Protein AF-A0A951L8Z5-F1 (afdb_monomer_lite)

Secondary structure (DSSP, 8-state):
------EEEEEEEESSHHHHHHHHHHHHHHHHHHT---SEEEEEEETTEEEEEEEES-HHHHHHHHHHHTPEEEEE--PPPPP--

Foldseek 3Di:
DPDPQFKKKWKFWDQDPVRLVVVLVVLVVVCVVVVHDFPDWDWDDDDNTIIIMTIHSDPVSSVVSCVVRVTDIDGDDDDPPPPPD

Radius of gyration: 14.24 Å; chains: 1; bounding box: 41×21×42 Å

pLDDT: mean 80.53, std 13.29, range [37.75, 92.25]

Structure (mmCIF, N/CA/C/O backbone):
data_AF-A0A951L8Z5-F1
#
_entry.id   AF-A0A951L8Z5-F1
#
loop_
_atom_site.group_PDB
_atom_site.id
_atom_site.type_symbol
_atom_site.label_atom_id
_atom_site.label_alt_id
_atom_site.label_comp_id
_atom_site.label_asym_id
_atom_site.label_entity_id
_atom_site.label_seq_id
_atom_site.pdbx_PDB_ins_code
_atom_site.Cartn_x
_atom_site.Cartn_y
_atom_site.Cartn_z
_atom_site.occupancy
_atom_site.B_iso_or_equiv
_atom_site.auth_seq_id
_atom_site.auth_comp_id
_atom_site.auth_asym_id
_atom_site.auth_atom_id
_atom_site.pdbx_PDB_model_num
ATOM 1 N N . MET A 1 1 ? -2.397 11.061 -29.543 1.00 37.75 1 MET A N 1
ATOM 2 C CA . MET A 1 1 ? -2.903 9.730 -29.148 1.00 37.75 1 MET A CA 1
ATOM 3 C C . MET A 1 1 ? -2.965 9.744 -27.634 1.00 37.75 1 MET A C 1
ATOM 5 O O . MET A 1 1 ? -1.916 9.902 -27.028 1.00 37.75 1 MET A O 1
ATOM 9 N N . GLN A 1 2 ? -4.158 9.735 -27.037 1.00 43.84 2 GLN A N 1
ATOM 10 C CA . GLN A 1 2 ? -4.274 9.667 -25.578 1.00 43.84 2 GLN A CA 1
ATOM 11 C C . GLN A 1 2 ? -3.964 8.221 -25.194 1.00 43.84 2 GLN A C 1
ATOM 13 O O . GLN A 1 2 ? -4.742 7.321 -25.505 1.00 43.84 2 GLN A O 1
ATOM 18 N N . MET A 1 3 ? -2.759 7.980 -24.676 1.00 43.84 3 MET A N 1
ATOM 19 C CA . MET A 1 3 ? -2.415 6.689 -24.091 1.00 43.84 3 MET A CA 1
ATOM 20 C C . MET A 1 3 ? -3.338 6.518 -22.888 1.00 43.84 3 MET A C 1
ATOM 22 O O . MET A 1 3 ? -3.291 7.327 -21.968 1.00 43.84 3 MET A O 1
ATOM 26 N N . LYS A 1 4 ? -4.235 5.533 -22.950 1.00 48.97 4 LYS A N 1
ATOM 27 C CA . LYS A 1 4 ? -5.064 5.148 -21.811 1.00 48.97 4 LYS A CA 1
ATOM 28 C C . LYS A 1 4 ? -4.121 4.629 -20.731 1.00 48.97 4 LYS A C 1
ATOM 30 O O . LYS A 1 4 ? -3.610 3.519 -20.862 1.00 48.97 4 LYS A O 1
ATOM 35 N N . THR A 1 5 ? -3.819 5.449 -19.733 1.00 55.53 5 THR A N 1
ATOM 36 C CA . THR A 1 5 ? -3.038 5.014 -18.577 1.00 55.53 5 THR A CA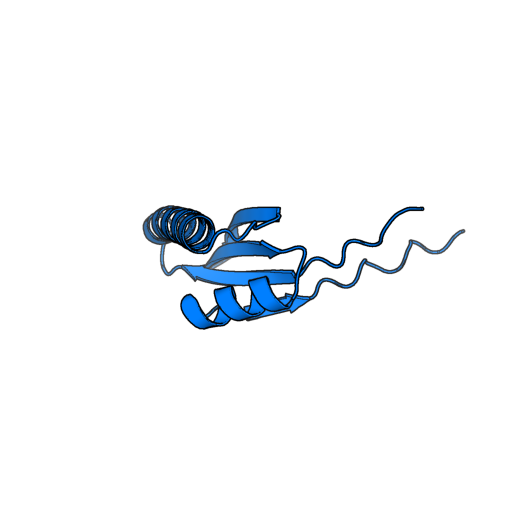 1
ATOM 37 C C . THR A 1 5 ? -3.974 4.163 -17.732 1.00 55.53 5 THR A C 1
ATOM 39 O O . THR A 1 5 ? -4.879 4.686 -17.095 1.00 55.53 5 THR A O 1
ATOM 42 N N . GLN A 1 6 ? -3.839 2.842 -17.820 1.00 67.88 6 GLN A N 1
ATOM 43 C CA . GLN A 1 6 ? -4.541 1.944 -16.912 1.00 67.88 6 GLN A CA 1
ATOM 44 C C . GLN A 1 6 ? -3.901 2.108 -15.532 1.00 67.88 6 GLN A C 1
ATOM 46 O O . GLN A 1 6 ? -2.712 1.839 -15.374 1.00 67.88 6 GLN A O 1
ATOM 51 N N . GLU A 1 7 ? -4.665 2.615 -14.567 1.00 81.00 7 GLU A N 1
ATOM 52 C CA . GLU A 1 7 ? -4.178 2.863 -13.213 1.00 81.00 7 GLU A CA 1
ATOM 53 C C . GLU A 1 7 ? -4.517 1.673 -12.309 1.00 81.00 7 GLU A C 1
ATOM 55 O O . GLU A 1 7 ? -5.657 1.207 -12.227 1.00 81.00 7 GLU A O 1
ATOM 60 N N . PHE A 1 8 ? -3.496 1.166 -11.625 1.00 86.25 8 PHE A N 1
ATOM 61 C CA . PHE A 1 8 ? -3.606 0.099 -10.643 1.00 86.25 8 PHE A CA 1
ATOM 62 C C . PHE A 1 8 ? -3.518 0.703 -9.256 1.00 86.25 8 PHE A C 1
ATOM 64 O O . PHE A 1 8 ? -2.483 1.227 -8.849 1.00 86.25 8 PHE A O 1
ATOM 71 N N . ARG A 1 9 ? -4.611 0.622 -8.514 1.00 88.50 9 ARG A N 1
ATOM 72 C CA . ARG A 1 9 ? -4.702 1.137 -7.159 1.00 88.50 9 ARG A CA 1
ATOM 73 C C . ARG A 1 9 ? -4.466 0.014 -6.162 1.00 88.50 9 ARG A C 1
ATOM 75 O O . ARG A 1 9 ? -4.977 -1.082 -6.340 1.00 88.50 9 ARG A O 1
ATOM 82 N N . VAL A 1 10 ? -3.731 0.281 -5.093 1.00 89.56 10 VAL A N 1
ATOM 83 C CA . VAL A 1 10 ? -3.542 -0.646 -3.979 1.00 89.56 10 VAL A CA 1
ATOM 84 C C . VAL A 1 10 ? -4.009 0.016 -2.696 1.00 89.56 10 VAL A C 1
ATOM 86 O O . VAL A 1 10 ? -3.434 1.020 -2.278 1.00 89.56 10 VAL A O 1
ATOM 89 N N . ASP A 1 11 ? -5.036 -0.557 -2.073 1.00 90.00 11 ASP A N 1
ATOM 90 C CA . ASP A 1 11 ? -5.585 -0.088 -0.802 1.00 90.00 11 ASP A CA 1
ATOM 91 C C . ASP A 1 11 ? -5.057 -0.949 0.354 1.00 90.00 11 ASP A C 1
ATOM 93 O O . ASP A 1 11 ? -5.307 -2.156 0.417 1.00 90.00 11 ASP A O 1
ATOM 97 N N . VAL A 1 12 ? -4.323 -0.325 1.279 1.00 89.50 12 VAL A N 1
ATOM 98 C CA . VAL A 1 12 ? -3.751 -0.973 2.468 1.00 89.50 12 VAL A CA 1
ATOM 99 C C . VAL A 1 12 ? -4.410 -0.428 3.727 1.00 89.50 12 VAL A C 1
ATOM 101 O O . VAL A 1 12 ? -4.334 0.764 4.015 1.00 89.50 12 VAL A O 1
ATOM 104 N N . SER A 1 13 ? -5.021 -1.300 4.522 1.00 87.81 13 SER A N 1
ATOM 105 C CA . SER A 1 13 ? -5.700 -0.897 5.753 1.00 87.81 13 SER A CA 1
ATOM 106 C C . SER A 1 13 ? -4.723 -0.497 6.861 1.00 87.81 13 SER A C 1
ATOM 108 O O . SER A 1 13 ? -3.947 -1.310 7.362 1.00 87.81 13 SER A O 1
ATOM 110 N N . ALA A 1 14 ? -4.822 0.747 7.318 1.00 82.50 14 ALA A N 1
ATOM 111 C CA . ALA A 1 14 ? -4.163 1.271 8.503 1.00 82.50 14 ALA A CA 1
ATOM 112 C C . ALA A 1 14 ? -5.134 1.295 9.698 1.00 82.50 14 ALA A C 1
ATOM 114 O O . ALA A 1 14 ? -6.207 1.892 9.665 1.00 82.50 14 ALA A O 1
ATOM 115 N N . ALA A 1 15 ? -4.736 0.684 10.816 1.00 74.75 15 ALA A N 1
ATOM 116 C CA . ALA A 1 15 ? -5.587 0.587 12.008 1.00 74.75 15 ALA A CA 1
ATOM 117 C C . ALA A 1 15 ? -5.891 1.942 12.688 1.00 74.75 15 ALA A C 1
ATOM 119 O O . ALA A 1 15 ? -6.761 2.013 13.555 1.00 74.75 15 ALA A O 1
ATOM 120 N N . SER A 1 16 ? -5.138 3.008 12.386 1.00 75.38 16 SER A N 1
ATOM 121 C CA . SER A 1 16 ? -5.284 4.338 13.003 1.00 75.38 16 SER A CA 1
ATOM 122 C C . SER A 1 16 ? -4.635 5.425 12.139 1.00 75.38 16 SER A C 1
ATOM 124 O O . SER A 1 16 ? -3.736 5.128 11.354 1.00 75.38 16 SER A O 1
ATOM 126 N N . GLY A 1 17 ? -5.023 6.691 12.329 1.00 71.81 17 GLY A N 1
ATOM 127 C CA . GLY A 1 17 ? -4.538 7.804 11.502 1.00 71.81 17 GLY A CA 1
ATOM 128 C C . GLY A 1 17 ? -3.042 8.076 11.628 1.00 71.81 17 GLY A C 1
ATOM 129 O O . GLY A 1 17 ? -2.375 8.312 10.626 1.00 71.81 17 GLY A O 1
ATOM 130 N N . ASP A 1 18 ? -2.500 7.952 12.839 1.00 76.31 18 ASP A N 1
ATOM 131 C CA . ASP A 1 18 ? -1.058 8.069 13.093 1.00 76.31 18 ASP A CA 1
ATOM 132 C C . ASP A 1 18 ? -0.267 6.978 12.348 1.00 76.31 18 ASP A C 1
ATOM 134 O O . ASP A 1 18 ? 0.737 7.238 11.684 1.00 76.31 18 ASP A O 1
ATOM 138 N N . LYS A 1 19 ? -0.801 5.747 12.357 1.00 80.19 19 LYS A N 1
ATOM 139 C CA . LYS A 1 19 ? -0.226 4.611 11.629 1.00 80.19 19 LYS A CA 1
ATOM 140 C C . LYS A 1 19 ? -0.308 4.795 10.120 1.00 80.19 19 LYS A C 1
ATOM 142 O O . LYS A 1 19 ? 0.617 4.380 9.437 1.00 80.19 19 LYS A O 1
ATOM 147 N N . ALA A 1 20 ? -1.366 5.420 9.610 1.00 82.75 20 ALA A N 1
ATOM 148 C CA . ALA A 1 20 ? -1.522 5.686 8.185 1.00 82.75 20 ALA A CA 1
ATOM 149 C C . ALA A 1 20 ? -0.458 6.663 7.670 1.00 82.75 20 ALA A C 1
ATOM 151 O O . ALA A 1 20 ? 0.196 6.379 6.676 1.00 82.75 20 ALA A O 1
ATOM 152 N N . SER A 1 21 ? -0.199 7.762 8.385 1.00 83.62 21 SER A N 1
ATOM 153 C CA . SER A 1 21 ? 0.862 8.706 8.002 1.00 83.62 21 SER A CA 1
ATOM 154 C C . SER A 1 21 ? 2.244 8.042 7.998 1.00 83.62 21 SER A C 1
ATOM 156 O O . SER A 1 21 ? 3.015 8.204 7.051 1.00 83.62 21 SER A O 1
ATOM 158 N N . SER A 1 22 ? 2.541 7.236 9.024 1.00 88.62 22 SER A N 1
ATOM 159 C CA . SER A 1 22 ? 3.778 6.447 9.072 1.00 88.62 22 SER A CA 1
ATOM 160 C C . SER A 1 22 ? 3.846 5.391 7.966 1.00 88.62 22 SER A C 1
ATOM 162 O O . SER A 1 22 ? 4.921 5.130 7.433 1.00 88.62 22 SER A O 1
ATOM 164 N N . LEU A 1 23 ? 2.724 4.759 7.621 1.00 88.12 23 LEU A N 1
ATOM 165 C CA . LEU A 1 23 ? 2.642 3.750 6.569 1.00 88.12 23 LEU A CA 1
ATOM 166 C C . LEU A 1 23 ? 2.868 4.378 5.191 1.00 88.12 23 LEU A C 1
ATOM 168 O O . LEU A 1 23 ? 3.709 3.884 4.452 1.00 88.12 23 LEU A O 1
ATOM 172 N N . THR A 1 24 ? 2.235 5.514 4.890 1.00 88.38 24 THR A N 1
ATOM 173 C CA . THR A 1 24 ? 2.473 6.281 3.658 1.00 88.38 24 THR A CA 1
ATOM 174 C C . THR A 1 24 ? 3.951 6.647 3.496 1.00 88.38 24 THR A C 1
ATOM 176 O O . THR A 1 24 ? 4.509 6.468 2.416 1.00 88.38 24 THR A O 1
ATOM 179 N N . GLY A 1 25 ? 4.616 7.098 4.566 1.00 89.75 25 GLY A N 1
ATOM 180 C CA . GLY A 1 25 ? 6.054 7.388 4.529 1.00 89.75 25 GLY A CA 1
ATOM 181 C C . GLY A 1 25 ? 6.916 6.146 4.264 1.00 89.75 25 GLY A C 1
ATOM 182 O O . GLY A 1 25 ? 7.811 6.187 3.422 1.00 89.75 25 GLY A O 1
ATOM 183 N N . GLN A 1 26 ? 6.612 5.023 4.925 1.00 91.06 26 GLN A N 1
ATOM 184 C CA . GLN A 1 26 ? 7.298 3.742 4.694 1.00 91.06 26 GLN A CA 1
ATOM 185 C C . GLN A 1 26 ? 7.099 3.238 3.259 1.00 91.06 26 GLN A C 1
ATOM 187 O O . GLN A 1 26 ? 8.043 2.765 2.637 1.00 91.06 26 GLN A O 1
ATOM 192 N N . MET A 1 27 ? 5.895 3.386 2.709 1.00 90.19 27 MET A N 1
ATOM 193 C CA . MET A 1 27 ? 5.571 3.033 1.327 1.00 90.19 27 MET A CA 1
ATOM 194 C C . MET A 1 27 ? 6.366 3.866 0.321 1.00 90.19 27 MET A C 1
ATOM 196 O O . MET A 1 27 ? 6.949 3.312 -0.607 1.00 90.19 27 MET A O 1
ATOM 200 N N . GLN A 1 28 ? 6.439 5.186 0.517 1.00 89.62 28 GLN A N 1
ATOM 201 C CA . GLN A 1 28 ? 7.244 6.066 -0.336 1.00 89.62 28 GLN A CA 1
ATOM 202 C C . GLN A 1 28 ? 8.730 5.700 -0.287 1.00 89.62 28 GLN A C 1
ATOM 204 O O . GLN A 1 28 ? 9.385 5.641 -1.328 1.00 89.62 28 GLN A O 1
ATOM 209 N N . GLN A 1 29 ? 9.259 5.423 0.907 1.00 91.69 29 GLN A N 1
ATOM 210 C CA . GLN A 1 29 ? 10.649 5.006 1.072 1.00 91.69 29 GLN A CA 1
ATOM 211 C C . GLN A 1 29 ? 10.927 3.677 0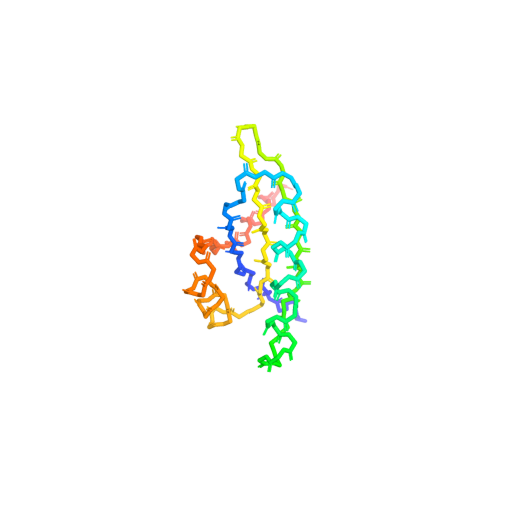.363 1.00 91.69 29 GLN A C 1
ATOM 213 O O . GLN A 1 29 ? 11.876 3.583 -0.408 1.00 91.69 29 GLN A O 1
ATOM 218 N N . TRP A 1 30 ? 10.064 2.684 0.561 1.00 91.62 30 TRP A N 1
ATOM 219 C CA . TRP A 1 30 ? 10.168 1.366 -0.059 1.00 91.62 30 TRP A CA 1
ATOM 220 C C . TRP A 1 30 ? 10.204 1.427 -1.590 1.00 91.62 30 TRP A C 1
ATOM 222 O O . TRP A 1 30 ? 10.978 0.715 -2.235 1.00 91.62 30 TRP A O 1
ATOM 232 N N . LEU A 1 31 ? 9.381 2.303 -2.176 1.00 89.69 31 LEU A N 1
ATOM 233 C CA . LEU A 1 31 ? 9.358 2.545 -3.618 1.00 89.69 31 LEU A CA 1
ATOM 234 C C . LEU A 1 31 ? 10.668 3.171 -4.092 1.00 89.69 31 LEU A C 1
ATOM 236 O O . LEU A 1 31 ? 11.248 2.699 -5.067 1.00 89.69 31 LEU A O 1
ATOM 240 N N . ALA A 1 32 ? 11.176 4.168 -3.362 1.00 89.00 32 ALA A N 1
ATOM 241 C CA . ALA A 1 32 ? 12.457 4.795 -3.664 1.00 89.00 32 ALA A CA 1
ATOM 242 C C . ALA A 1 32 ? 13.624 3.793 -3.591 1.00 89.00 32 ALA A 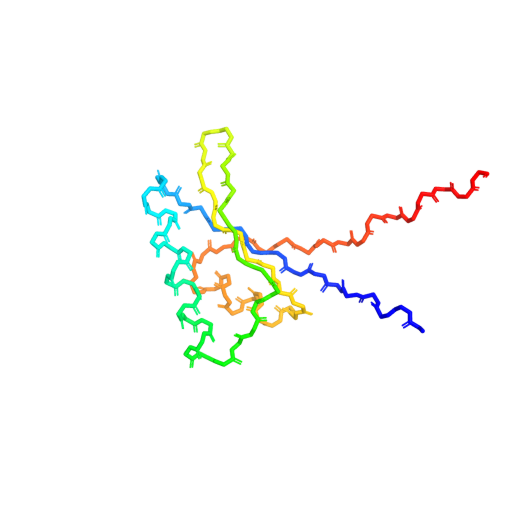C 1
ATOM 244 O O . ALA A 1 32 ? 14.486 3.797 -4.468 1.00 89.00 32 ALA A O 1
ATOM 245 N N . GLU A 1 33 ? 13.631 2.893 -2.603 1.00 92.25 33 GLU A N 1
ATOM 246 C CA . GLU A 1 33 ? 14.651 1.842 -2.464 1.00 92.25 33 GLU A CA 1
ATOM 247 C C . GLU A 1 33 ? 14.632 0.840 -3.625 1.00 92.25 33 GLU A C 1
ATOM 249 O O . GLU A 1 33 ? 15.686 0.375 -4.061 1.00 92.25 33 GLU A O 1
ATOM 254 N N . ARG A 1 34 ? 13.445 0.524 -4.157 1.00 85.75 34 ARG A N 1
ATOM 255 C CA . ARG A 1 34 ? 13.277 -0.377 -5.309 1.00 85.75 34 ARG A CA 1
ATOM 256 C C . ARG A 1 34 ? 13.318 0.337 -6.664 1.00 85.75 34 ARG A C 1
ATOM 258 O O . ARG A 1 34 ? 13.213 -0.331 -7.689 1.00 85.75 34 ARG A O 1
ATOM 265 N N . ASN A 1 35 ? 13.513 1.658 -6.680 1.00 86.31 35 ASN A N 1
ATOM 266 C CA . ASN A 1 35 ? 13.481 2.492 -7.885 1.00 86.31 35 ASN A CA 1
ATOM 267 C C . ASN A 1 35 ? 12.146 2.381 -8.656 1.00 86.31 35 ASN A C 1
ATOM 269 O O . ASN A 1 35 ? 12.106 2.410 -9.886 1.00 86.31 35 ASN A O 1
ATOM 273 N N . LEU A 1 36 ? 11.054 2.219 -7.906 1.00 83.00 36 LEU A N 1
ATOM 274 C CA . LEU A 1 36 ? 9.685 2.157 -8.404 1.00 83.00 36 LEU A CA 1
ATOM 275 C C . LEU A 1 36 ? 9.026 3.529 -8.269 1.00 83.00 36 LEU A C 1
ATOM 277 O O . LEU A 1 36 ? 9.269 4.252 -7.302 1.00 83.00 36 LEU A O 1
ATOM 281 N N . ASN A 1 37 ? 8.161 3.881 -9.220 1.00 78.25 37 ASN A N 1
ATOM 282 C CA . ASN A 1 37 ? 7.432 5.147 -9.203 1.00 78.25 37 ASN A CA 1
ATOM 283 C C . ASN A 1 37 ? 5.932 4.880 -9.076 1.00 78.25 37 ASN A C 1
ATOM 285 O O . ASN A 1 37 ? 5.274 4.509 -10.047 1.00 78.25 37 ASN A O 1
ATOM 289 N N . ALA A 1 38 ? 5.384 5.101 -7.880 1.00 81.56 38 ALA A N 1
ATOM 290 C CA . ALA A 1 38 ? 3.941 5.249 -7.735 1.00 81.56 38 ALA A CA 1
ATOM 291 C C . ALA A 1 38 ? 3.503 6.584 -8.356 1.00 81.56 38 ALA A C 1
ATOM 293 O O . ALA A 1 38 ? 4.173 7.605 -8.193 1.00 81.56 38 ALA A O 1
ATOM 294 N N . VAL A 1 39 ? 2.365 6.569 -9.045 1.00 84.88 39 VAL A N 1
ATOM 295 C CA . VAL A 1 39 ? 1.702 7.754 -9.608 1.00 84.88 39 VAL A CA 1
ATOM 296 C C . VAL A 1 39 ? 1.273 8.693 -8.482 1.00 84.88 39 VAL A C 1
ATOM 298 O O . VAL A 1 39 ? 1.508 9.898 -8.544 1.00 84.88 39 VAL A O 1
ATOM 301 N N . SER A 1 40 ? 0.685 8.132 -7.426 1.00 87.00 40 SER A N 1
ATOM 302 C CA . SER A 1 40 ? 0.321 8.856 -6.211 1.00 87.00 40 SER A CA 1
ATOM 303 C C . SER A 1 40 ? 0.296 7.911 -5.015 1.00 87.00 40 SER A C 1
ATOM 305 O O . SER A 1 40 ? 0.086 6.707 -5.158 1.00 87.00 40 SER A O 1
ATOM 307 N N . ILE A 1 41 ? 0.520 8.458 -3.819 1.00 88.19 41 ILE A N 1
ATOM 308 C CA . ILE A 1 41 ? 0.239 7.762 -2.563 1.00 88.19 41 ILE A CA 1
ATOM 309 C C . ILE A 1 41 ? -0.476 8.739 -1.647 1.00 88.19 41 ILE A C 1
ATOM 311 O O . ILE A 1 41 ? 0.045 9.812 -1.341 1.00 88.19 41 ILE A O 1
ATOM 315 N N . GLU A 1 42 ? -1.662 8.361 -1.204 1.00 88.19 42 GLU A N 1
ATOM 316 C CA . GLU A 1 42 ? -2.546 9.190 -0.404 1.00 88.19 42 GLU A CA 1
ATOM 317 C C . GLU A 1 42 ? -3.149 8.393 0.751 1.00 88.19 42 GLU A C 1
ATOM 319 O O . GLU A 1 42 ? -3.221 7.164 0.742 1.00 88.19 42 GLU A O 1
ATOM 324 N N . ARG A 1 43 ? -3.562 9.108 1.793 1.00 88.75 43 ARG A N 1
ATOM 325 C CA . ARG A 1 43 ? -4.316 8.534 2.904 1.00 88.75 43 ARG A CA 1
ATOM 326 C C . ARG A 1 43 ? -5.795 8.778 2.641 1.00 88.75 43 ARG A C 1
ATOM 328 O O . ARG A 1 43 ? -6.205 9.924 2.488 1.00 88.75 43 ARG A O 1
ATOM 335 N N . VAL A 1 44 ? -6.578 7.711 2.661 1.00 87.88 44 VAL A N 1
ATOM 336 C CA . VAL A 1 44 ? -8.030 7.734 2.503 1.00 87.88 44 VAL A CA 1
ATOM 337 C C . VAL A 1 44 ? -8.662 7.392 3.844 1.00 87.88 44 VAL A C 1
ATOM 339 O O . VAL A 1 44 ? -8.320 6.392 4.470 1.00 87.88 44 VAL A O 1
ATOM 342 N N . GLU A 1 45 ? -9.565 8.236 4.322 1.00 87.69 45 GLU A N 1
ATOM 343 C CA . GLU A 1 45 ? -10.301 7.991 5.561 1.00 87.69 45 GLU A CA 1
ATOM 344 C C . GLU A 1 45 ? -11.706 7.510 5.209 1.00 87.69 45 GLU A C 1
ATOM 346 O O . GLU A 1 45 ? -12.553 8.291 4.786 1.00 87.69 45 GLU A O 1
ATOM 351 N N . GLU A 1 46 ? -11.936 6.211 5.370 1.00 83.50 46 GLU A N 1
ATOM 352 C CA . GLU A 1 46 ? -13.237 5.581 5.178 1.00 83.50 46 GLU A CA 1
ATOM 353 C C . GLU A 1 46 ? -14.004 5.560 6.515 1.00 83.50 46 GLU A C 1
ATOM 355 O O . GLU A 1 46 ? -13.411 5.550 7.603 1.00 83.50 46 GLU A O 1
ATOM 360 N N . PRO A 1 47 ? -15.344 5.531 6.498 1.00 80.50 47 PRO A N 1
ATOM 361 C CA . PRO A 1 47 ? -16.127 5.417 7.722 1.00 80.50 47 PRO A CA 1
ATOM 362 C C . PRO A 1 47 ? -15.824 4.091 8.444 1.00 80.50 47 PRO A C 1
ATOM 364 O O . PRO A 1 47 ? -16.317 3.030 8.074 1.00 80.50 47 PRO A O 1
ATOM 367 N N . GLY A 1 48 ? -15.014 4.165 9.505 1.00 82.19 48 GLY A N 1
ATOM 368 C CA . GLY A 1 48 ? -14.615 3.020 10.333 1.00 82.19 48 GLY A CA 1
ATOM 369 C C . GLY A 1 48 ? -13.250 2.405 9.999 1.00 82.19 48 GLY A C 1
ATOM 370 O O . GLY A 1 48 ? -12.832 1.486 10.702 1.00 82.19 48 GLY A O 1
ATOM 371 N N . ALA A 1 49 ? -12.533 2.909 8.991 1.00 84.50 49 ALA A N 1
ATOM 372 C CA . ALA A 1 49 ? -11.193 2.441 8.642 1.00 84.50 49 ALA A CA 1
ATOM 373 C C . ALA A 1 49 ? -10.363 3.558 8.003 1.00 84.50 49 ALA A C 1
ATOM 375 O O . ALA A 1 49 ? -10.888 4.450 7.353 1.00 84.50 49 ALA A O 1
ATOM 376 N N . ILE A 1 50 ? -9.046 3.507 8.154 1.00 89.19 50 ILE A N 1
ATOM 377 C CA . ILE A 1 50 ? -8.150 4.418 7.442 1.00 89.19 50 ILE A CA 1
ATOM 378 C C . ILE A 1 50 ? -7.338 3.562 6.488 1.00 89.19 50 ILE A C 1
ATOM 380 O O . ILE A 1 50 ? -6.827 2.522 6.885 1.00 89.19 50 ILE A O 1
ATOM 384 N N . LEU A 1 51 ? -7.247 3.962 5.231 1.00 89.12 51 LEU A N 1
ATOM 385 C CA . LEU A 1 51 ? -6.544 3.240 4.183 1.00 89.12 51 LEU A CA 1
ATOM 386 C C . LEU A 1 51 ? -5.383 4.099 3.674 1.00 89.12 51 LEU A C 1
ATOM 388 O O . LEU A 1 51 ? -5.489 5.319 3.566 1.00 89.12 51 LEU A O 1
ATOM 392 N N . CYS A 1 52 ? -4.267 3.464 3.350 1.00 90.25 52 CYS A N 1
ATOM 393 C CA . CYS A 1 52 ? -3.208 4.049 2.543 1.00 90.25 52 CYS A CA 1
ATOM 394 C C . CYS A 1 52 ? -3.379 3.528 1.121 1.00 90.25 52 CYS A C 1
ATOM 396 O O . CYS A 1 52 ? -3.303 2.323 0.881 1.00 90.25 52 CYS A O 1
ATOM 398 N N . ARG A 1 53 ? -3.635 4.449 0.202 1.00 90.12 53 ARG A N 1
ATOM 399 C CA . ARG A 1 53 ? -3.921 4.189 -1.198 1.00 90.12 53 ARG A CA 1
ATOM 400 C C . ARG A 1 53 ? -2.713 4.571 -2.031 1.00 90.12 53 ARG A C 1
ATOM 402 O O . ARG A 1 53 ? -2.285 5.719 -1.983 1.00 90.12 53 ARG A O 1
ATOM 409 N N . ALA A 1 54 ? -2.178 3.628 -2.792 1.00 90.06 54 ALA A N 1
ATOM 410 C CA . ALA A 1 54 ? -1.105 3.878 -3.749 1.00 90.06 54 ALA A CA 1
ATOM 411 C C . ALA A 1 54 ? -1.592 3.573 -5.169 1.00 90.06 54 ALA A C 1
ATOM 413 O O . ALA A 1 54 ? -2.146 2.503 -5.403 1.00 90.06 54 ALA A O 1
ATOM 414 N N . CYS A 1 55 ? -1.395 4.493 -6.107 1.00 88.62 55 CYS A N 1
ATOM 415 C CA . CYS A 1 55 ? -1.716 4.304 -7.520 1.00 88.62 55 CYS A CA 1
ATOM 416 C C . CYS A 1 55 ? -0.438 4.052 -8.321 1.00 88.62 55 CYS A C 1
ATOM 418 O O . CYS A 1 55 ? 0.574 4.723 -8.125 1.00 88.62 55 CYS A O 1
ATOM 420 N N . PHE A 1 56 ? -0.496 3.111 -9.255 1.00 87.88 56 PHE A N 1
ATOM 421 C CA . PHE A 1 56 ? 0.607 2.691 -10.112 1.00 87.88 56 PHE A CA 1
ATOM 422 C C . PHE A 1 56 ? 0.164 2.704 -11.571 1.00 87.88 56 PHE A C 1
ATOM 424 O O . PHE A 1 56 ? -0.970 2.354 -11.883 1.00 87.88 56 PHE A O 1
ATOM 431 N N . GLY A 1 57 ? 1.074 3.067 -12.473 1.00 84.44 57 GLY A N 1
ATOM 432 C CA . GLY A 1 57 ? 0.844 2.937 -13.915 1.00 84.44 57 GLY A CA 1
ATOM 433 C C . GLY A 1 57 ? 1.121 1.529 -14.448 1.00 84.44 57 GLY A C 1
ATOM 434 O O . GLY A 1 57 ? 0.873 1.268 -15.621 1.00 84.44 57 GLY A O 1
ATOM 435 N N . ASP A 1 58 ? 1.653 0.638 -13.604 1.00 84.38 58 ASP A N 1
ATOM 436 C CA . ASP A 1 58 ? 2.058 -0.714 -13.973 1.00 84.38 58 ASP A CA 1
ATOM 437 C C . ASP A 1 58 ? 1.518 -1.757 -12.980 1.00 84.38 58 ASP A C 1
ATOM 439 O O . ASP A 1 58 ? 1.564 -1.583 -11.757 1.00 84.38 58 ASP A O 1
ATOM 443 N N . ALA A 1 59 ? 0.992 -2.858 -13.522 1.00 85.00 59 ALA A N 1
ATOM 444 C CA . ALA A 1 59 ? 0.400 -3.937 -12.739 1.00 85.00 59 ALA A CA 1
ATOM 445 C C . ALA A 1 59 ? 1.438 -4.707 -11.912 1.00 85.00 59 ALA A C 1
ATOM 447 O O . ALA A 1 59 ? 1.103 -5.229 -10.848 1.00 85.00 59 ALA A O 1
ATOM 448 N N . VAL A 1 60 ? 2.676 -4.824 -12.400 1.00 87.69 60 VAL A N 1
ATOM 449 C CA . VAL A 1 60 ? 3.771 -5.533 -11.727 1.00 87.69 60 VAL A CA 1
ATOM 450 C C . VAL A 1 60 ? 4.164 -4.781 -10.463 1.00 87.69 60 VAL A C 1
ATOM 452 O O . VAL A 1 60 ? 4.263 -5.397 -9.401 1.00 87.69 60 VAL A O 1
ATOM 455 N N . ASP A 1 61 ? 4.292 -3.458 -10.552 1.00 87.31 61 ASP A N 1
ATOM 456 C CA . ASP A 1 61 ? 4.618 -2.599 -9.410 1.00 87.31 61 ASP A CA 1
ATOM 457 C C . ASP A 1 61 ? 3.514 -2.641 -8.352 1.00 87.31 61 ASP A C 1
ATOM 459 O O . ASP A 1 61 ? 3.791 -2.854 -7.168 1.00 87.31 61 ASP A O 1
ATOM 463 N N . ALA A 1 62 ? 2.251 -2.541 -8.782 1.00 88.50 62 ALA A N 1
ATOM 464 C CA . ALA A 1 62 ? 1.101 -2.681 -7.893 1.00 88.50 62 ALA A CA 1
ATOM 465 C C . ALA A 1 62 ? 1.065 -4.053 -7.201 1.00 88.50 62 ALA A C 1
ATOM 467 O O . ALA A 1 62 ? 0.798 -4.134 -6.002 1.00 88.50 62 ALA A O 1
ATOM 468 N N . ASN A 1 63 ? 1.373 -5.134 -7.925 1.00 89.56 63 ASN A N 1
ATOM 469 C CA . ASN A 1 63 ? 1.438 -6.480 -7.351 1.00 89.56 63 ASN A CA 1
ATOM 470 C C . ASN A 1 63 ? 2.563 -6.626 -6.328 1.00 89.56 63 ASN A C 1
ATOM 472 O O . ASN A 1 63 ? 2.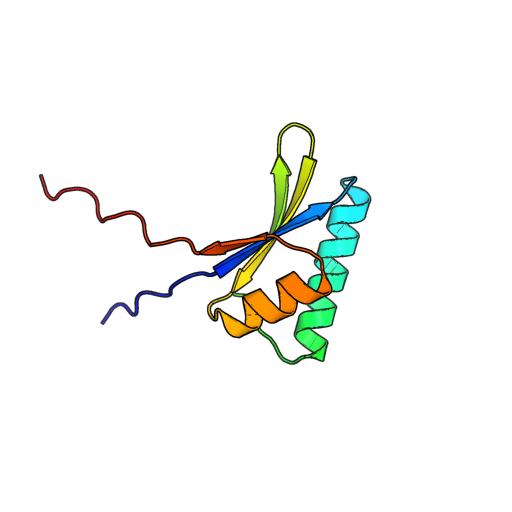332 -7.152 -5.240 1.00 89.56 63 ASN A O 1
ATOM 476 N N . ALA A 1 64 ? 3.766 -6.149 -6.648 1.00 90.06 64 ALA A N 1
ATOM 477 C CA . ALA A 1 64 ? 4.900 -6.196 -5.731 1.00 90.06 64 ALA A CA 1
ATOM 478 C C . ALA A 1 64 ? 4.616 -5.402 -4.447 1.00 90.06 64 ALA A C 1
ATOM 480 O O . ALA A 1 64 ? 4.927 -5.858 -3.347 1.00 90.06 64 ALA A O 1
ATOM 481 N N . PHE A 1 65 ? 3.979 -4.241 -4.586 1.00 89.62 65 PHE A N 1
ATOM 482 C CA . PHE A 1 65 ? 3.589 -3.398 -3.466 1.00 89.62 65 PHE A CA 1
ATOM 483 C C . PHE A 1 65 ? 2.505 -4.047 -2.595 1.00 89.62 65 PHE A C 1
ATOM 485 O O . PHE A 1 65 ? 2.639 -4.115 -1.372 1.00 89.62 65 PHE A O 1
ATOM 492 N N . ALA A 1 66 ? 1.446 -4.574 -3.213 1.00 90.06 66 ALA A N 1
ATOM 493 C CA . ALA A 1 66 ? 0.381 -5.285 -2.513 1.00 90.06 66 ALA A CA 1
ATOM 494 C C . ALA A 1 66 ? 0.903 -6.515 -1.759 1.00 90.06 66 ALA A C 1
ATOM 496 O O . ALA A 1 66 ? 0.473 -6.760 -0.633 1.00 90.06 66 ALA A O 1
ATOM 497 N N . ALA A 1 67 ? 1.853 -7.248 -2.345 1.00 90.62 67 ALA A N 1
ATOM 498 C CA . ALA A 1 67 ? 2.483 -8.402 -1.714 1.00 90.62 67 ALA A CA 1
ATOM 499 C C . ALA A 1 67 ? 3.305 -8.031 -0.468 1.00 90.62 67 ALA A C 1
ATOM 501 O O . ALA A 1 67 ? 3.301 -8.792 0.496 1.00 90.62 67 ALA A O 1
ATOM 502 N N . GLU A 1 68 ? 3.975 -6.873 -0.459 1.00 91.12 68 GLU A N 1
ATOM 503 C CA . GL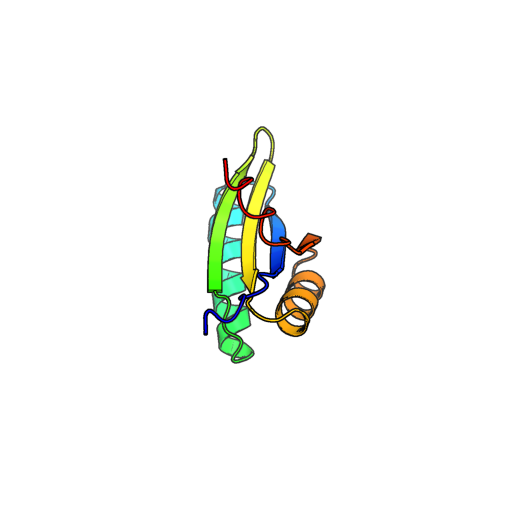U A 1 68 ? 4.749 -6.428 0.705 1.00 91.12 68 GLU A CA 1
ATOM 504 C C . GLU A 1 68 ? 3.852 -5.911 1.837 1.00 91.12 68 GLU A C 1
ATOM 506 O O . GLU A 1 68 ? 4.017 -6.284 2.999 1.00 91.12 68 GLU A O 1
ATOM 511 N N . PHE A 1 69 ? 2.902 -5.032 1.511 1.00 87.94 69 PHE A N 1
ATOM 512 C CA . PHE A 1 69 ? 2.108 -4.320 2.516 1.00 87.94 69 PHE A CA 1
ATOM 513 C C . PHE A 1 69 ? 0.774 -5.004 2.849 1.00 87.94 69 PHE A C 1
ATOM 515 O O . PHE A 1 69 ? 0.083 -4.577 3.774 1.00 87.94 69 PHE A O 1
ATOM 522 N N . GLY A 1 70 ? 0.400 -6.062 2.124 1.00 86.81 70 GLY A N 1
ATOM 523 C CA . GLY A 1 70 ? -0.872 -6.767 2.301 1.00 86.81 70 GLY A CA 1
ATOM 524 C C . GLY A 1 70 ? -2.078 -5.974 1.789 1.00 86.81 70 GLY A C 1
ATOM 525 O O . GLY A 1 70 ? -3.131 -5.974 2.425 1.00 86.81 70 GLY A O 1
ATOM 526 N N . GLY A 1 71 ? -1.910 -5.258 0.676 1.00 83.69 71 GLY A N 1
ATOM 527 C CA . GLY A 1 71 ? -2.948 -4.420 0.075 1.00 83.69 71 GLY A CA 1
ATOM 528 C C . GLY A 1 71 ? -3.848 -5.154 -0.910 1.00 83.69 71 GLY A C 1
ATOM 529 O O . GLY A 1 71 ? -3.442 -6.135 -1.529 1.00 83.69 71 GLY A O 1
ATOM 530 N N . ASN A 1 72 ? -5.063 -4.645 -1.103 1.00 87.31 72 ASN A N 1
ATOM 531 C CA . ASN A 1 72 ? -5.939 -5.103 -2.178 1.00 87.31 72 ASN A CA 1
ATOM 532 C C . ASN A 1 72 ? -5.680 -4.298 -3.448 1.00 87.31 72 ASN A C 1
ATOM 534 O O . ASN A 1 72 ? -5.780 -3.072 -3.431 1.00 87.31 72 ASN A O 1
ATOM 538 N N . ILE A 1 73 ? -5.384 -4.996 -4.546 1.00 86.88 73 ILE A N 1
ATOM 539 C CA . ILE A 1 73 ? -5.217 -4.381 -5.863 1.00 86.88 73 ILE A CA 1
ATOM 540 C C . ILE A 1 73 ? -6.594 -4.192 -6.492 1.00 86.88 73 ILE A C 1
ATOM 542 O O . ILE A 1 73 ? -7.334 -5.148 -6.713 1.00 86.88 73 ILE A O 1
ATOM 546 N N . VAL A 1 74 ? -6.908 -2.948 -6.810 1.00 84.38 74 VAL A N 1
ATOM 547 C CA . VAL A 1 74 ? -8.091 -2.514 -7.535 1.00 84.38 74 VAL A CA 1
ATOM 548 C C . VAL A 1 74 ? -7.611 -1.987 -8.883 1.00 84.38 74 VAL A C 1
ATOM 550 O O . VAL A 1 74 ? -6.961 -0.947 -8.960 1.00 84.38 74 VAL A O 1
ATOM 553 N N . ALA A 1 75 ? -7.896 -2.721 -9.955 1.00 75.50 75 ALA A N 1
ATOM 554 C CA . ALA A 1 75 ? -7.715 -2.197 -11.302 1.00 75.50 75 ALA A CA 1
ATOM 555 C C . ALA A 1 75 ? -8.901 -1.276 -11.606 1.00 75.50 75 ALA A C 1
ATOM 557 O O . ALA A 1 75 ? -10.037 -1.746 -11.690 1.00 75.50 75 ALA A O 1
ATOM 558 N N . GLU A 1 76 ? -8.657 0.027 -11.729 1.00 63.97 76 GLU A N 1
ATOM 559 C CA . GLU A 1 76 ? -9.689 0.948 -12.195 1.00 63.97 76 GLU A CA 1
ATOM 560 C C . GLU A 1 76 ? -9.706 0.890 -13.728 1.00 63.97 76 GLU A C 1
ATOM 562 O O . GLU A 1 76 ? -8.825 1.413 -14.411 1.00 63.97 76 GLU A O 1
ATOM 567 N N . GLU A 1 77 ? -10.699 0.194 -14.292 1.00 54.56 77 GLU A N 1
ATOM 568 C CA . GLU A 1 77 ? -11.062 0.411 -15.691 1.00 54.56 77 GLU A CA 1
ATOM 569 C C . GLU A 1 77 ? -11.619 1.834 -15.811 1.00 54.56 77 GLU A C 1
ATOM 571 O O . GLU A 1 77 ? -12.513 2.215 -15.053 1.00 54.56 77 GLU A O 1
ATOM 576 N N . GLU A 1 78 ? -11.070 2.622 -16.745 1.00 49.62 78 GLU A N 1
ATOM 577 C CA . GLU A 1 78 ? -11.603 3.936 -17.127 1.00 49.62 78 GLU A CA 1
ATOM 578 C C . GLU A 1 78 ? -13.138 3.839 -17.194 1.00 49.62 78 GLU A C 1
ATOM 580 O O . GLU A 1 78 ? -13.641 2.964 -17.914 1.00 49.62 78 GLU A O 1
ATOM 585 N N . PRO A 1 79 ? -13.896 4.670 -16.443 1.00 51.88 79 PRO A N 1
ATOM 586 C CA . PRO A 1 79 ? -15.347 4.631 -16.517 1.00 51.88 79 PRO A CA 1
ATOM 587 C C . PRO A 1 79 ? -15.729 4.782 -17.990 1.00 51.88 79 PRO A C 1
ATOM 589 O O . PRO A 1 79 ? -15.139 5.629 -18.673 1.00 51.88 79 PRO A O 1
ATOM 592 N N . PRO A 1 80 ? -16.653 3.952 -18.515 1.00 51.84 80 PRO A N 1
ATOM 593 C CA . PRO A 1 80 ? -17.000 4.014 -19.924 1.00 51.84 80 PRO A CA 1
ATOM 594 C C . PRO A 1 80 ? -17.329 5.472 -20.260 1.00 51.84 80 PRO A C 1
ATOM 596 O O . PRO A 1 80 ? -18.011 6.128 -19.462 1.00 51.84 80 PRO A O 1
ATOM 599 N N . PRO A 1 81 ? -16.803 6.010 -21.378 1.00 52.84 81 PRO A N 1
ATOM 600 C CA . PRO A 1 81 ? -17.020 7.404 -21.724 1.00 52.84 81 PRO A CA 1
ATOM 601 C C . PRO A 1 81 ? -18.524 7.691 -21.664 1.00 52.84 81 PRO A C 1
ATOM 603 O O . PRO A 1 81 ? -19.314 6.820 -22.056 1.00 52.84 81 PRO A O 1
ATOM 606 N N . PRO A 1 82 ? -18.941 8.862 -21.145 1.00 67.25 82 PRO A N 1
ATOM 607 C CA . PRO A 1 82 ? -20.354 9.187 -21.053 1.00 67.25 82 PRO A CA 1
ATOM 608 C C . PRO A 1 82 ? -20.992 8.988 -22.434 1.00 67.25 82 PRO A C 1
ATOM 610 O O . PRO A 1 82 ? -20.351 9.312 -23.442 1.00 67.25 82 PRO A O 1
ATOM 613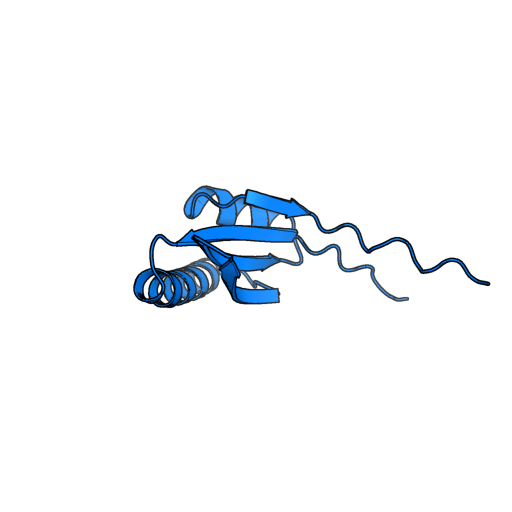 N N . PRO A 1 83 ? -22.209 8.419 -22.511 1.00 65.88 83 PRO A N 1
ATOM 614 C CA . PRO A 1 83 ? -22.869 8.227 -23.791 1.00 65.88 83 PRO A CA 1
ATOM 615 C C . PRO A 1 83 ? -22.911 9.575 -24.519 1.00 65.88 83 PRO A C 1
ATOM 617 O O . PRO A 1 83 ? -23.332 10.577 -23.942 1.00 65.88 83 PRO A O 1
ATOM 620 N N . LEU A 1 84 ? -22.416 9.603 -25.759 1.00 69.69 84 LEU A N 1
ATOM 621 C CA . LEU A 1 84 ? -22.565 10.748 -26.655 1.00 69.69 84 LEU A CA 1
ATOM 622 C C . LEU A 1 84 ? -24.067 10.914 -26.922 1.00 69.69 84 LEU A C 1
ATOM 624 O O . LEU A 1 84 ? -24.635 10.149 -27.702 1.00 69.69 84 LEU A O 1
ATOM 628 N N . ILE A 1 85 ? -24.702 11.846 -26.208 1.00 65.81 85 ILE A N 1
ATOM 629 C CA . ILE A 1 85 ? -26.077 12.306 -26.453 1.00 65.81 85 ILE A CA 1
ATOM 630 C C . ILE A 1 85 ? -26.020 13.483 -27.423 1.00 65.81 85 ILE A C 1
ATOM 632 O O . ILE A 1 85 ? -25.152 14.363 -27.216 1.00 65.81 85 ILE A O 1
#

Sequence (85 aa):
MQMKTQEFRVDVSAASGDKASSLTGQMQQWLAERNLNAVSIERVEEPGAILCRACFGDAVDANAFAAEFGGNIVAEEEPPPPPLI